Protein AF-A0A3B0T276-F1 (afdb_monomer_lite)

Structure (mmCIF, N/CA/C/O backbone):
data_AF-A0A3B0T276-F1
#
_entry.id   AF-A0A3B0T276-F1
#
loop_
_atom_site.group_PDB
_atom_site.id
_atom_site.type_symbol
_atom_site.label_atom_id
_atom_site.label_alt_id
_atom_site.label_comp_id
_atom_site.label_asym_id
_atom_site.label_entity_id
_atom_site.label_seq_id
_atom_site.pdbx_PDB_ins_code
_atom_site.Cartn_x
_atom_site.Cartn_y
_atom_site.Cartn_z
_atom_site.occupancy
_atom_site.B_iso_or_equiv
_atom_site.auth_seq_id
_atom_site.auth_comp_id
_atom_site.auth_asym_id
_atom_site.auth_atom_id
_atom_site.pdbx_PDB_model_num
ATOM 1 N N . MET A 1 1 ? -9.238 -29.511 77.148 1.00 49.41 1 MET A N 1
ATOM 2 C CA . MET A 1 1 ? -8.360 -28.857 76.143 1.00 49.41 1 MET A CA 1
ATOM 3 C C . MET A 1 1 ? -7.322 -29.900 75.745 1.00 49.41 1 MET A C 1
ATOM 5 O O . MET A 1 1 ? -6.761 -30.444 76.687 1.00 49.41 1 MET A O 1
ATOM 9 N N . PRO A 1 2 ? -7.126 -30.288 74.464 1.00 48.88 2 PRO A N 1
ATOM 10 C CA . PRO A 1 2 ? -6.892 -29.429 73.290 1.00 48.88 2 PRO A CA 1
ATOM 11 C C . PRO A 1 2 ? -7.666 -29.911 72.026 1.00 48.88 2 PRO A C 1
ATOM 13 O O . PRO A 1 2 ? -8.663 -30.601 72.169 1.00 48.88 2 PRO A O 1
ATOM 16 N N . TYR A 1 3 ? -7.199 -29.555 70.820 1.00 41.66 3 TYR A N 1
ATOM 17 C CA . TYR A 1 3 ? -7.720 -29.848 69.463 1.00 41.66 3 TYR A CA 1
ATOM 18 C C . TYR A 1 3 ? -8.627 -28.787 68.830 1.00 41.66 3 TYR A C 1
ATOM 20 O O . TYR A 1 3 ? -9.787 -29.013 68.506 1.00 41.66 3 TYR A O 1
ATOM 28 N N . ARG A 1 4 ? -8.048 -27.611 68.561 1.00 50.03 4 ARG A N 1
ATOM 29 C CA . ARG A 1 4 ? -8.640 -26.623 67.647 1.00 50.03 4 ARG A CA 1
ATOM 30 C C . ARG A 1 4 ? -7.570 -25.938 66.795 1.00 50.03 4 ARG A C 1
ATOM 32 O O . ARG A 1 4 ? -7.401 -24.731 66.879 1.00 50.03 4 ARG A O 1
ATOM 39 N N . ARG A 1 5 ? -6.793 -26.699 66.014 1.00 50.59 5 ARG A N 1
ATOM 40 C CA . ARG A 1 5 ? -5.823 -26.144 65.046 1.00 50.59 5 ARG A CA 1
ATOM 41 C C . ARG A 1 5 ? -5.547 -27.113 63.893 1.00 50.59 5 ARG A C 1
ATOM 43 O O . ARG A 1 5 ? -4.461 -27.664 63.833 1.00 50.59 5 ARG A O 1
ATOM 50 N N . THR A 1 6 ? -6.492 -27.327 62.976 1.00 45.88 6 THR A N 1
ATOM 51 C CA . THR A 1 6 ? -6.159 -28.050 61.722 1.00 45.88 6 THR A CA 1
ATOM 52 C C . THR A 1 6 ? -7.084 -27.796 60.527 1.00 45.88 6 THR A C 1
ATOM 54 O O . THR A 1 6 ? -6.923 -28.450 59.505 1.00 45.88 6 THR A O 1
ATOM 57 N N . LEU A 1 7 ? -8.028 -26.848 60.587 1.00 48.16 7 LEU A N 1
ATOM 58 C CA . LEU A 1 7 ? -9.001 -26.655 59.494 1.00 48.16 7 LEU A CA 1
ATOM 59 C C . LEU A 1 7 ? -8.771 -25.423 58.606 1.00 48.16 7 LEU A C 1
ATOM 61 O O . LEU A 1 7 ? -9.524 -25.219 57.663 1.00 48.16 7 LEU A O 1
ATOM 65 N N . VAL A 1 8 ? -7.736 -24.616 58.852 1.00 48.66 8 VAL A N 1
ATOM 66 C CA . VAL A 1 8 ? -7.549 -23.349 58.111 1.00 48.66 8 VAL A CA 1
ATOM 67 C C . VAL A 1 8 ? -6.653 -23.507 56.871 1.00 48.66 8 VAL A C 1
ATOM 69 O O . VAL A 1 8 ? -6.723 -22.707 55.948 1.00 48.66 8 VAL A O 1
ATOM 72 N N . ALA A 1 9 ? -5.841 -24.564 56.789 1.00 47.00 9 ALA A N 1
ATOM 73 C CA . ALA A 1 9 ? -4.762 -24.629 55.799 1.00 47.00 9 ALA A CA 1
ATOM 74 C C . ALA A 1 9 ? -5.169 -25.120 54.395 1.00 47.00 9 ALA A C 1
ATOM 76 O O . ALA A 1 9 ? -4.406 -24.931 53.456 1.00 47.00 9 ALA A O 1
ATOM 77 N N . LYS A 1 10 ? -6.339 -25.754 54.218 1.00 44.06 10 LYS A N 1
ATOM 78 C CA . LYS A 1 10 ? -6.682 -26.412 52.937 1.00 44.06 10 LYS A CA 1
ATOM 79 C C . LYS A 1 10 ? -7.491 -25.562 51.953 1.00 44.06 10 LYS A C 1
ATOM 81 O O . LYS A 1 10 ? -7.521 -25.900 50.777 1.00 44.06 10 LYS A O 1
ATOM 86 N N . TYR A 1 11 ? -8.105 -24.464 52.394 1.00 45.28 11 TYR A N 1
ATOM 87 C CA . TYR A 1 11 ? -8.983 -23.654 51.533 1.00 45.28 11 TYR A CA 1
ATOM 88 C C . TYR A 1 11 ? -8.342 -22.355 51.023 1.00 45.28 11 TYR A C 1
ATOM 90 O O . TYR A 1 11 ? -8.855 -21.756 50.082 1.00 45.28 11 TYR A O 1
ATOM 98 N N . ALA A 1 12 ? -7.198 -21.944 51.579 1.00 45.91 12 ALA A N 1
ATOM 99 C CA . ALA A 1 12 ? -6.487 -20.745 51.127 1.00 45.91 12 ALA A CA 1
ATOM 100 C C . ALA A 1 12 ? -5.813 -20.928 49.752 1.00 45.91 12 ALA A C 1
ATOM 102 O O . ALA A 1 12 ? -5.671 -19.964 49.006 1.00 45.91 12 ALA A O 1
ATOM 103 N N . SER A 1 13 ? -5.439 -22.159 49.383 1.00 46.88 13 SER A N 1
ATOM 104 C CA . SER A 1 13 ? -4.740 -22.431 48.117 1.00 46.88 13 SER A CA 1
ATOM 105 C C . SER A 1 13 ? -5.648 -22.505 46.887 1.00 46.88 13 SER A C 1
ATOM 107 O O . SER A 1 13 ? -5.160 -22.328 45.779 1.00 46.88 13 SER A O 1
ATOM 109 N N . VAL A 1 14 ? -6.953 -22.752 47.048 1.00 46.59 14 VAL A N 1
ATOM 110 C CA . VAL A 1 14 ? -7.866 -22.933 45.900 1.00 46.59 14 VAL A CA 1
ATOM 111 C C . VAL A 1 14 ? -8.449 -21.597 45.425 1.00 46.59 14 VAL A C 1
ATOM 113 O O . VAL A 1 14 ? -8.622 -21.387 44.229 1.00 46.59 14 VAL A O 1
ATOM 116 N N . LEU A 1 15 ? -8.678 -20.652 46.341 1.00 44.84 15 LEU A N 1
ATOM 117 C CA . LEU A 1 15 ? -9.222 -19.327 46.014 1.00 44.84 15 LEU A CA 1
ATOM 118 C C . LEU A 1 15 ? -8.200 -18.380 45.367 1.00 44.84 15 LEU A C 1
ATOM 120 O O . LEU A 1 15 ? -8.590 -17.512 44.593 1.00 44.84 15 LEU A O 1
ATOM 124 N N . GLY A 1 16 ? -6.901 -18.563 45.624 1.00 40.62 16 GLY A N 1
ATOM 125 C CA . GLY A 1 16 ? -5.848 -17.757 44.992 1.00 40.62 16 GLY A CA 1
ATOM 126 C C . GLY A 1 16 ? -5.602 -18.090 43.516 1.00 40.62 16 GLY A C 1
ATOM 127 O O . GLY A 1 16 ? -5.133 -17.233 42.776 1.00 40.62 16 GLY A O 1
ATOM 128 N N . LEU A 1 17 ? -5.939 -19.309 43.076 1.00 45.75 17 LEU A N 1
ATOM 129 C CA . LEU A 1 17 ? -5.677 -19.773 41.708 1.00 45.75 17 LEU A CA 1
ATOM 130 C C . LEU A 1 17 ? -6.744 -19.304 40.700 1.00 45.75 17 LEU A C 1
ATOM 132 O O . LEU A 1 17 ? -6.455 -19.160 39.518 1.00 45.75 17 LEU A O 1
ATOM 136 N N . LEU A 1 1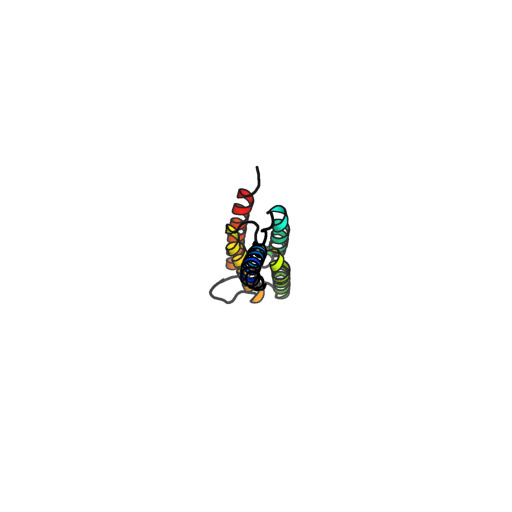8 ? -7.976 -19.048 41.151 1.00 46.56 18 LEU A N 1
ATOM 137 C CA . LEU A 1 18 ? -9.072 -18.625 40.267 1.00 46.56 18 LEU A CA 1
ATOM 138 C C . LEU A 1 18 ? -9.054 -17.118 39.959 1.00 46.56 18 LEU A C 1
ATOM 140 O O . LEU A 1 18 ? -9.500 -16.713 38.889 1.00 46.56 18 LEU A O 1
ATOM 144 N N . VAL A 1 19 ? -8.504 -16.286 40.851 1.00 48.28 19 VAL A N 1
ATOM 145 C CA . VAL A 1 19 ? -8.451 -14.824 40.649 1.00 48.28 19 VAL A CA 1
ATOM 146 C C . VAL A 1 19 ? -7.353 -14.424 39.656 1.00 48.28 19 VAL A C 1
ATOM 148 O O . VAL A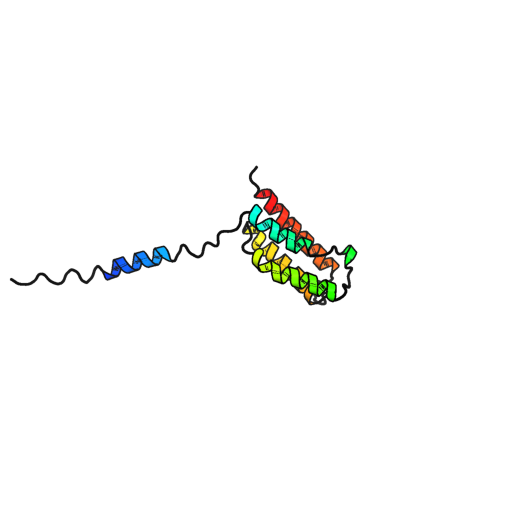 1 19 ? -7.526 -13.472 38.901 1.00 48.28 19 VAL A O 1
ATOM 151 N N . THR A 1 20 ? -6.251 -15.171 39.582 1.00 48.19 20 THR A N 1
ATOM 152 C CA . THR A 1 20 ? -5.168 -14.903 38.622 1.00 48.19 20 THR A CA 1
ATOM 153 C C . THR A 1 20 ? -5.517 -15.305 37.192 1.00 48.19 20 THR A C 1
ATOM 155 O O . THR A 1 20 ? -5.07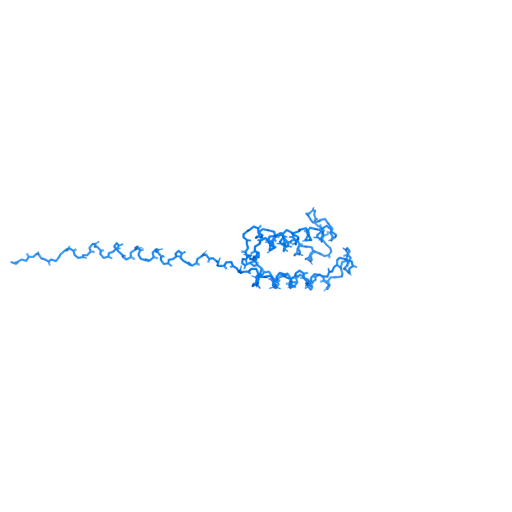4 -14.636 36.267 1.00 48.19 20 THR A O 1
ATOM 158 N N . ILE A 1 21 ? -6.350 -16.327 36.977 1.00 50.59 21 ILE A N 1
ATOM 159 C CA . ILE A 1 21 ? -6.729 -16.757 35.618 1.00 50.59 21 ILE A CA 1
ATOM 160 C C . ILE A 1 21 ? -7.701 -15.761 34.960 1.00 50.59 21 ILE A C 1
ATOM 162 O O . ILE A 1 21 ? -7.628 -15.547 33.754 1.00 50.59 21 ILE A O 1
ATOM 166 N N . ALA A 1 22 ? -8.555 -15.080 35.732 1.00 49.12 22 ALA A N 1
ATOM 167 C CA . ALA A 1 22 ? -9.502 -14.104 35.184 1.00 49.12 22 ALA A CA 1
ATOM 168 C C . ALA A 1 22 ? -8.845 -12.784 34.722 1.00 49.12 22 ALA A C 1
ATOM 170 O O . ALA A 1 22 ? -9.372 -12.119 33.835 1.00 49.12 22 ALA A O 1
ATOM 171 N N . LEU A 1 23 ? -7.686 -12.409 35.277 1.00 49.88 23 LEU A N 1
ATOM 172 C CA . LEU A 1 23 ? -6.985 -11.160 34.934 1.00 49.88 23 LEU A CA 1
ATOM 173 C C . LEU A 1 23 ? -6.063 -11.272 33.708 1.00 49.88 23 LEU A C 1
ATOM 175 O O . LEU A 1 23 ? -5.708 -10.250 33.129 1.00 49.88 23 LEU A O 1
ATOM 179 N N . VAL A 1 24 ? -5.703 -12.484 33.275 1.00 51.81 24 VAL A N 1
ATOM 180 C CA . VAL A 1 24 ? -4.779 -12.689 32.139 1.00 51.81 24 VAL A CA 1
ATOM 181 C C . VAL A 1 24 ? -5.508 -12.721 30.785 1.00 51.81 24 VAL A C 1
ATOM 183 O O . VAL A 1 24 ? -4.885 -12.520 29.749 1.00 51.81 24 VAL A O 1
ATOM 186 N N . ILE A 1 25 ? -6.835 -12.890 30.760 1.00 50.75 25 ILE A N 1
ATOM 187 C CA . ILE A 1 25 ? -7.602 -12.998 29.500 1.00 50.75 25 ILE A CA 1
ATOM 188 C C . ILE A 1 25 ? -7.947 -11.613 28.906 1.00 50.75 25 ILE A C 1
ATOM 190 O O . ILE A 1 25 ? -8.298 -11.506 27.737 1.00 50.75 25 ILE A O 1
ATOM 194 N N . SER A 1 26 ? -7.786 -10.521 29.662 1.00 49.25 26 SER A N 1
ATOM 195 C CA . SER A 1 26 ? -8.157 -9.169 29.205 1.00 49.25 26 SER A CA 1
ATOM 196 C C . SER A 1 26 ? -7.092 -8.454 28.353 1.00 49.25 26 SER A C 1
ATOM 198 O O . SER A 1 26 ? -7.333 -7.327 27.929 1.00 49.25 26 SER A O 1
ATOM 200 N N . ALA A 1 27 ? -5.920 -9.054 28.114 1.00 50.72 27 ALA A N 1
ATOM 201 C CA . ALA A 1 27 ? -4.768 -8.357 27.522 1.00 50.72 27 ALA A CA 1
ATOM 202 C C . ALA A 1 27 ? -4.445 -8.728 26.056 1.00 50.72 27 ALA A C 1
ATOM 204 O O . ALA A 1 27 ? -3.391 -8.348 25.558 1.00 50.72 27 ALA A O 1
ATOM 205 N N . CYS A 1 28 ? -5.315 -9.462 25.353 1.00 59.53 28 CYS A N 1
ATOM 206 C CA . CYS A 1 28 ?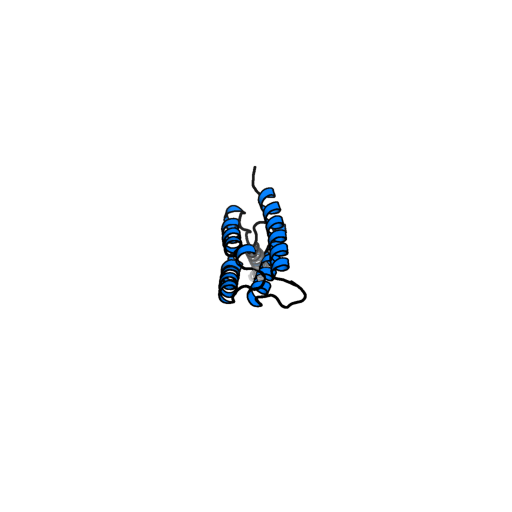 -5.085 -9.840 23.945 1.00 59.53 28 CYS A CA 1
ATOM 207 C C . CYS A 1 28 ? -6.310 -9.680 23.034 1.00 59.53 28 CYS A C 1
ATOM 209 O O . CYS A 1 28 ? -6.374 -10.286 21.970 1.00 59.53 28 CYS A O 1
ATOM 211 N N . ALA A 1 29 ? -7.280 -8.848 23.414 1.00 53.56 29 ALA A N 1
ATOM 212 C CA . ALA A 1 29 ? -8.142 -8.235 22.413 1.00 53.56 29 ALA A CA 1
ATOM 213 C C . ALA A 1 29 ? -7.413 -6.973 21.943 1.00 53.56 29 ALA A C 1
ATOM 215 O O . ALA A 1 29 ? -7.548 -5.923 22.569 1.00 53.56 29 ALA A O 1
ATOM 216 N N . THR A 1 30 ? -6.563 -7.087 20.918 1.00 66.19 30 THR A N 1
ATOM 217 C CA . THR A 1 30 ? -6.018 -5.899 20.252 1.00 66.19 30 THR A CA 1
ATOM 218 C C . THR A 1 30 ? -7.218 -5.091 19.774 1.00 66.19 30 THR A C 1
ATOM 220 O O . THR A 1 30 ? -7.974 -5.554 18.921 1.00 66.19 30 THR A O 1
ATOM 223 N N . VAL A 1 31 ? -7.462 -3.942 20.403 1.00 84.56 31 VAL A N 1
ATOM 224 C CA . VAL A 1 31 ? -8.555 -3.054 20.009 1.00 84.56 31 VAL A CA 1
ATOM 225 C C . VAL A 1 31 ? -8.244 -2.602 18.587 1.00 84.56 31 VAL A C 1
ATOM 227 O O . VAL A 1 31 ? -7.199 -1.995 18.358 1.00 84.56 31 VAL A O 1
ATOM 230 N N . ARG A 1 32 ? -9.106 -2.969 17.633 1.00 91.06 32 ARG A N 1
ATOM 231 C CA . ARG A 1 32 ? -8.983 -2.511 16.248 1.00 91.06 32 ARG A CA 1
ATOM 232 C C . ARG A 1 32 ? -9.215 -0.999 16.205 1.00 91.06 32 ARG A C 1
ATOM 234 O O . ARG A 1 32 ? -10.099 -0.524 16.927 1.00 91.06 32 ARG A O 1
ATOM 241 N N . PRO A 1 33 ? -8.431 -0.248 15.417 1.00 94.00 33 PRO A N 1
ATOM 242 C CA . PRO A 1 33 ? -8.648 1.182 15.263 1.00 94.00 33 PRO A CA 1
ATOM 243 C C . PRO A 1 33 ? -10.000 1.441 14.600 1.00 94.00 33 PRO A C 1
ATOM 245 O O . PRO A 1 33 ? -10.538 0.600 13.884 1.00 94.00 33 PRO A O 1
ATOM 248 N N . THR A 1 34 ? -10.552 2.628 14.804 1.00 93.56 34 THR A N 1
ATOM 249 C CA . THR A 1 34 ? -11.650 3.104 13.959 1.00 93.56 34 THR A CA 1
ATOM 250 C C . THR A 1 34 ? -11.140 3.410 12.548 1.00 93.56 34 THR A C 1
ATOM 252 O O . THR A 1 34 ? -9.958 3.698 12.352 1.00 93.56 34 THR A O 1
ATOM 255 N N . VAL A 1 35 ? -12.038 3.428 11.555 1.00 94.38 35 VAL A N 1
ATOM 256 C CA . VAL A 1 35 ? -11.694 3.845 10.180 1.00 94.38 35 VAL A CA 1
ATOM 257 C C . VAL A 1 35 ? -11.009 5.216 10.172 1.00 94.38 35 VAL A C 1
ATOM 259 O O . VAL A 1 35 ? -9.993 5.385 9.513 1.00 94.38 35 VAL A O 1
ATOM 262 N N . ALA A 1 36 ? -11.498 6.171 10.970 1.00 94.06 36 ALA A N 1
ATOM 263 C CA . ALA A 1 36 ? -10.932 7.518 11.046 1.00 94.06 36 ALA A CA 1
ATOM 264 C C . ALA A 1 36 ? -9.499 7.564 11.614 1.00 94.06 36 ALA A C 1
ATOM 266 O O . ALA A 1 36 ? -8.737 8.462 11.264 1.00 94.06 36 ALA A O 1
ATOM 267 N N . GLU A 1 37 ? -9.131 6.623 12.487 1.00 94.75 37 GLU A N 1
ATOM 268 C CA . GLU A 1 37 ? -7.775 6.520 13.045 1.00 94.75 37 GLU A CA 1
ATOM 269 C C . GLU A 1 37 ? -6.811 5.815 12.082 1.00 94.75 37 GLU A C 1
ATOM 271 O O . GLU A 1 37 ? -5.639 6.177 12.020 1.00 94.75 37 GLU A O 1
ATOM 276 N N . TRP A 1 38 ? -7.301 4.831 11.325 1.00 96.06 38 TRP A N 1
ATOM 277 C CA . TRP A 1 38 ? -6.483 3.981 10.456 1.00 96.06 38 TRP A CA 1
ATOM 278 C C . TRP A 1 38 ? -6.305 4.530 9.034 1.00 96.06 38 TRP A C 1
ATOM 280 O O . TRP A 1 38 ? -5.207 4.490 8.478 1.00 96.06 38 TRP A O 1
ATOM 290 N N . GLN A 1 39 ? -7.371 5.077 8.446 1.00 96.25 39 GLN A N 1
ATOM 291 C CA . GLN A 1 39 ? -7.409 5.519 7.050 1.00 96.25 39 GLN A CA 1
ATOM 292 C C . GLN A 1 39 ? -6.288 6.508 6.671 1.00 96.25 39 GLN A C 1
ATOM 294 O O . GLN A 1 39 ? -5.725 6.347 5.590 1.00 96.25 39 GLN A O 1
ATOM 299 N N . PRO A 1 40 ? -5.871 7.467 7.524 1.00 97.12 40 PRO A N 1
ATOM 300 C CA . PRO A 1 40 ? -4.754 8.350 7.190 1.00 97.12 40 PRO A CA 1
ATOM 301 C C . PRO A 1 40 ? -3.424 7.619 6.953 1.00 97.12 40 PRO A C 1
ATOM 303 O O . PRO A 1 40 ? -2.642 8.045 6.106 1.00 97.12 40 PRO A O 1
ATOM 306 N N . ALA A 1 41 ? -3.151 6.526 7.678 1.00 97.00 41 ALA A N 1
ATOM 307 C CA . ALA A 1 41 ? -1.939 5.728 7.476 1.00 97.00 41 ALA A CA 1
ATOM 308 C C . ALA A 1 41 ? -2.002 4.961 6.146 1.00 97.00 41 ALA A C 1
ATOM 310 O O . ALA A 1 41 ? -1.038 4.959 5.378 1.00 97.00 41 ALA A O 1
ATOM 311 N N . TRP A 1 42 ? -3.166 4.385 5.839 1.00 97.38 42 TRP A N 1
ATOM 312 C CA . TRP A 1 42 ? -3.439 3.735 4.557 1.00 97.38 42 TRP A CA 1
ATOM 313 C C . TRP A 1 42 ? -3.265 4.682 3.365 1.00 97.38 42 TRP A C 1
ATOM 315 O O . TRP A 1 42 ? -2.534 4.374 2.421 1.00 97.38 42 TRP A O 1
ATOM 325 N N . GLU A 1 43 ? -3.869 5.869 3.430 1.00 97.19 43 GLU A N 1
ATOM 326 C CA . GLU A 1 43 ? -3.758 6.907 2.399 1.00 97.19 43 GLU A CA 1
ATOM 327 C C . GLU A 1 43 ? -2.324 7.434 2.255 1.00 97.19 43 GLU A C 1
ATOM 329 O O . GLU A 1 43 ? -1.874 7.721 1.145 1.00 97.19 43 GLU A O 1
ATOM 334 N N . ALA A 1 44 ? -1.575 7.539 3.357 1.00 96.56 44 ALA A N 1
ATOM 335 C CA . ALA A 1 44 ? -0.182 7.971 3.314 1.00 96.56 44 ALA A CA 1
ATOM 336 C C . ALA A 1 44 ? 0.718 6.966 2.578 1.00 96.56 44 ALA A C 1
ATOM 338 O O . ALA A 1 44 ? 1.603 7.377 1.826 1.00 96.56 44 ALA A O 1
ATOM 339 N N . ILE A 1 45 ? 0.504 5.663 2.782 1.00 96.19 45 ILE A N 1
ATOM 340 C CA . ILE A 1 45 ? 1.321 4.607 2.167 1.00 96.19 45 ILE A CA 1
ATOM 341 C C . ILE A 1 45 ? 0.938 4.407 0.700 1.00 96.19 45 ILE A C 1
ATOM 343 O O . ILE A 1 45 ? 1.818 4.437 -0.159 1.00 96.19 45 ILE A O 1
ATOM 347 N N . THR A 1 46 ? -0.356 4.278 0.394 1.00 96.81 46 THR A N 1
ATOM 348 C CA . THR A 1 46 ? -0.847 4.173 -0.995 1.00 96.81 46 THR A CA 1
ATOM 349 C C . THR A 1 46 ? -0.475 5.421 -1.804 1.00 96.81 46 THR A C 1
ATOM 351 O O . THR A 1 46 ? 0.058 5.319 -2.907 1.00 96.81 46 THR A O 1
ATOM 354 N N . GLY A 1 47 ? -0.621 6.613 -1.217 1.00 96.12 47 GLY A N 1
ATOM 355 C CA . GLY A 1 47 ? -0.238 7.884 -1.835 1.00 96.12 47 GLY A CA 1
ATOM 356 C C . GLY A 1 47 ? 1.272 8.091 -2.015 1.00 96.12 47 GLY A C 1
ATOM 357 O O . GLY A 1 47 ? 1.678 8.961 -2.790 1.00 96.12 47 GLY A O 1
ATOM 358 N N . ALA A 1 48 ? 2.122 7.309 -1.339 1.00 94.56 48 ALA A N 1
ATOM 359 C CA . ALA A 1 48 ? 3.571 7.341 -1.542 1.00 94.56 48 ALA A CA 1
ATOM 360 C C . ALA A 1 48 ? 4.011 6.598 -2.815 1.00 94.56 48 ALA A C 1
ATOM 362 O O . ALA A 1 48 ? 5.134 6.818 -3.286 1.00 94.56 48 ALA A O 1
ATOM 363 N N . ILE A 1 49 ? 3.149 5.747 -3.382 1.00 94.88 49 ILE A N 1
ATOM 364 C CA . ILE A 1 49 ? 3.410 5.010 -4.618 1.00 94.88 49 ILE A CA 1
ATOM 365 C C . ILE A 1 49 ? 3.080 5.911 -5.819 1.00 94.88 49 ILE A C 1
ATOM 367 O O . ILE A 1 49 ? 1.922 6.274 -6.027 1.00 94.88 49 ILE A O 1
ATOM 371 N N . PRO A 1 50 ? 4.064 6.295 -6.657 1.00 93.94 50 PRO A N 1
ATOM 372 C CA . PRO A 1 50 ? 3.779 7.088 -7.844 1.00 93.94 50 PRO A CA 1
ATOM 373 C C . PRO A 1 50 ? 2.967 6.264 -8.856 1.00 93.94 50 PRO A C 1
ATOM 375 O O . PRO A 1 50 ? 3.166 5.052 -8.958 1.00 93.94 50 PRO A O 1
ATOM 378 N N . PRO A 1 51 ? 2.103 6.895 -9.668 1.00 93.69 51 PRO A N 1
ATOM 379 C CA . PRO A 1 51 ? 1.281 6.171 -10.632 1.00 93.69 51 PRO A CA 1
ATOM 380 C C . PRO A 1 51 ? 2.145 5.494 -11.703 1.00 93.69 51 PRO A C 1
ATOM 382 O O . PRO A 1 51 ? 3.167 6.045 -12.124 1.00 93.69 51 PRO A O 1
ATOM 385 N N . LEU A 1 52 ? 1.695 4.339 -12.207 1.00 92.75 52 LEU A N 1
ATOM 386 C CA . LEU A 1 52 ? 2.411 3.556 -13.223 1.00 92.75 52 LEU A CA 1
ATOM 387 C C . LEU A 1 52 ? 2.775 4.387 -14.461 1.00 92.75 52 LEU A C 1
ATOM 389 O O . LEU A 1 52 ? 3.868 4.253 -14.997 1.00 92.75 52 LEU A O 1
ATOM 393 N N . SER A 1 53 ? 1.908 5.316 -14.875 1.00 92.69 53 SER A N 1
ATOM 394 C CA . SER A 1 53 ? 2.167 6.226 -16.000 1.00 92.69 53 SER A CA 1
ATOM 395 C C . SER A 1 53 ? 3.405 7.113 -15.814 1.00 92.69 53 SER A C 1
ATOM 397 O O . SER A 1 53 ? 3.950 7.613 -16.794 1.00 92.69 53 SER A O 1
ATOM 399 N N . THR A 1 54 ? 3.825 7.343 -14.569 1.00 92.06 54 THR A N 1
ATOM 400 C CA . THR A 1 54 ? 5.010 8.133 -14.215 1.00 92.06 54 THR A CA 1
ATOM 401 C C . THR A 1 54 ? 6.254 7.258 -14.080 1.00 92.06 54 THR A C 1
ATOM 403 O O . THR A 1 54 ? 7.350 7.705 -14.411 1.00 92.06 54 THR A O 1
ATOM 406 N N . VAL A 1 55 ? 6.098 6.032 -13.578 1.00 89.06 55 VAL A N 1
ATOM 407 C CA . VAL A 1 55 ? 7.215 5.125 -13.274 1.00 89.06 55 VAL A CA 1
ATOM 408 C C . VAL A 1 55 ? 7.610 4.268 -14.485 1.00 89.06 55 VAL A C 1
ATOM 410 O O . VAL A 1 55 ? 8.798 4.085 -14.747 1.00 89.06 55 VAL A O 1
ATOM 413 N N . GLY A 1 56 ? 6.619 3.797 -15.246 1.00 90.94 56 GLY A N 1
ATOM 414 C CA . GLY A 1 56 ? 6.772 2.831 -16.333 1.00 90.94 56 GLY A CA 1
ATOM 415 C C . GLY A 1 56 ? 7.082 1.407 -15.851 1.00 90.94 56 GLY A C 1
ATOM 416 O O . GLY A 1 56 ? 7.225 1.158 -14.660 1.00 90.94 56 GLY A O 1
ATOM 417 N N . GLU A 1 57 ? 7.233 0.480 -16.804 1.00 91.12 57 GLU A N 1
ATOM 418 C CA . GLU A 1 57 ? 7.554 -0.938 -16.533 1.00 91.12 57 GLU A CA 1
ATOM 419 C C . GLU A 1 57 ? 8.963 -1.169 -15.980 1.00 91.12 57 GLU A C 1
ATOM 421 O O . GLU A 1 57 ? 9.254 -2.219 -15.422 1.00 91.12 57 GLU A O 1
ATOM 426 N N . ASN A 1 58 ? 9.865 -0.207 -16.176 1.00 90.12 58 ASN A N 1
ATOM 427 C CA . ASN A 1 58 ? 11.264 -0.315 -15.773 1.00 90.12 58 ASN A CA 1
ATOM 428 C C . ASN A 1 58 ? 11.648 0.915 -14.941 1.00 90.12 58 ASN A C 1
ATOM 430 O O . ASN A 1 58 ? 12.317 1.821 -15.457 1.00 90.12 58 ASN A O 1
ATOM 434 N N . PRO A 1 59 ? 11.199 0.984 -13.675 1.00 90.56 59 PRO A N 1
ATOM 435 C CA . PRO A 1 59 ? 11.544 2.084 -12.794 1.00 90.56 59 PRO A CA 1
ATOM 436 C C . PRO A 1 59 ? 13.063 2.207 -12.629 1.00 90.56 59 PRO A C 1
ATOM 438 O O . PRO A 1 59 ? 13.761 1.198 -12.508 1.00 90.56 59 PRO A O 1
ATOM 441 N N . PRO A 1 60 ? 13.611 3.424 -12.498 1.00 91.38 60 PRO A N 1
ATOM 442 C CA . PRO A 1 60 ? 14.975 3.570 -12.017 1.00 91.38 60 PRO A CA 1
ATOM 443 C C . PRO A 1 60 ? 15.053 3.133 -10.544 1.00 91.38 60 PRO A C 1
ATOM 445 O O . PRO A 1 60 ? 14.201 3.504 -9.734 1.00 91.38 60 PRO A O 1
ATOM 448 N N . ARG A 1 61 ? 16.121 2.419 -10.166 1.00 93.94 61 ARG A N 1
ATOM 449 C CA . ARG A 1 61 ? 16.304 1.867 -8.808 1.00 93.94 61 ARG A CA 1
ATOM 450 C C . ARG A 1 61 ? 16.029 2.857 -7.655 1.00 93.94 61 ARG A C 1
ATOM 452 O O . ARG A 1 61 ? 15.319 2.482 -6.726 1.00 93.94 61 ARG A O 1
ATOM 459 N N . PRO A 1 62 ? 16.456 4.138 -7.715 1.00 95.69 62 PRO A N 1
ATOM 460 C CA . PRO A 1 62 ? 16.157 5.111 -6.656 1.00 95.69 62 PRO A CA 1
ATOM 461 C C . PRO A 1 62 ? 14.670 5.473 -6.491 1.00 95.69 62 PRO A C 1
ATOM 463 O O . PRO A 1 62 ? 14.295 6.107 -5.503 1.00 95.69 62 PRO A O 1
ATOM 466 N N . VAL A 1 63 ? 13.813 5.174 -7.471 1.00 93.81 63 VAL A N 1
ATOM 467 C CA . VAL A 1 63 ? 12.354 5.285 -7.310 1.00 93.81 63 VAL A CA 1
ATOM 468 C C . VAL A 1 63 ? 11.852 4.107 -6.485 1.00 93.81 63 VAL A C 1
ATOM 470 O O . VAL A 1 63 ? 11.173 4.334 -5.489 1.00 93.81 63 VAL A O 1
ATOM 473 N N . CYS A 1 64 ? 12.271 2.890 -6.826 1.00 95.44 64 CYS A N 1
ATOM 474 C CA . CYS A 1 64 ? 11.897 1.684 -6.094 1.00 95.44 64 CYS A CA 1
ATOM 475 C C . CYS A 1 64 ? 12.348 1.696 -4.637 1.00 95.44 64 CYS A C 1
ATOM 477 O O . CYS A 1 64 ? 11.529 1.481 -3.751 1.00 95.44 64 CYS A O 1
ATOM 479 N N . ASP A 1 65 ? 13.607 2.048 -4.366 1.00 96.94 65 ASP A N 1
ATOM 480 C CA . ASP A 1 65 ? 14.127 2.069 -2.994 1.00 96.94 65 ASP A CA 1
ATOM 481 C C . ASP A 1 65 ? 13.357 3.063 -2.101 1.00 96.94 65 ASP A C 1
ATOM 483 O O . ASP A 1 65 ? 13.160 2.822 -0.912 1.00 96.94 65 ASP A O 1
ATOM 487 N N . ARG A 1 66 ? 12.881 4.175 -2.678 1.00 96.12 66 ARG A N 1
ATOM 488 C CA . ARG A 1 66 ? 12.069 5.175 -1.969 1.00 96.12 66 ARG A CA 1
ATOM 489 C C . ARG A 1 66 ? 10.683 4.642 -1.630 1.00 96.12 66 ARG A C 1
ATOM 491 O O . ARG A 1 66 ? 10.228 4.842 -0.508 1.00 96.12 66 ARG A O 1
ATOM 498 N N . VAL A 1 67 ? 10.022 3.999 -2.592 1.00 95.81 67 VAL A N 1
ATOM 499 C CA . VAL A 1 67 ? 8.691 3.418 -2.381 1.00 95.81 67 VAL A CA 1
ATOM 500 C C . VAL A 1 67 ? 8.773 2.278 -1.372 1.00 95.81 67 VAL A C 1
ATOM 502 O O . VAL A 1 67 ? 8.040 2.280 -0.389 1.00 95.81 67 VAL A O 1
ATOM 505 N N . LEU A 1 68 ? 9.741 1.377 -1.538 1.00 96.31 68 LEU A N 1
ATOM 506 C CA . LEU A 1 68 ? 9.983 0.276 -0.613 1.00 96.31 68 LEU A CA 1
ATOM 507 C C . LEU A 1 68 ? 10.251 0.770 0.815 1.00 96.31 68 LEU A C 1
ATOM 509 O O . LEU A 1 68 ? 9.736 0.204 1.776 1.00 96.31 68 LEU A O 1
ATOM 513 N N . ALA A 1 69 ? 11.031 1.845 0.972 1.00 96.88 69 ALA A N 1
ATOM 514 C CA . ALA A 1 69 ? 11.259 2.456 2.278 1.00 96.88 69 ALA A CA 1
ATOM 515 C C . ALA A 1 69 ? 9.966 3.018 2.892 1.00 96.88 69 ALA A C 1
ATOM 517 O O . ALA A 1 69 ? 9.759 2.862 4.096 1.00 96.88 69 ALA A O 1
ATOM 518 N N . ALA A 1 70 ? 9.097 3.646 2.092 1.00 96.12 70 ALA A N 1
ATOM 519 C CA . ALA A 1 70 ? 7.808 4.155 2.559 1.00 96.12 70 ALA A CA 1
ATOM 520 C C . ALA A 1 70 ? 6.887 3.015 3.024 1.00 96.12 70 ALA A C 1
ATOM 522 O O . ALA A 1 70 ? 6.386 3.070 4.147 1.00 96.12 70 ALA A O 1
ATOM 523 N N . VAL A 1 71 ? 6.752 1.954 2.219 1.00 96.19 71 VAL A N 1
ATOM 524 C CA . VAL A 1 71 ? 5.945 0.765 2.550 1.00 96.19 71 VAL A CA 1
ATOM 525 C C . VAL A 1 71 ? 6.441 0.115 3.844 1.00 96.19 71 VAL A C 1
ATOM 527 O O . VAL A 1 71 ? 5.669 -0.038 4.787 1.00 96.19 71 VAL A O 1
ATOM 530 N N . ARG A 1 72 ? 7.745 -0.166 3.956 1.00 96.56 72 ARG A N 1
ATOM 531 C CA . ARG A 1 72 ? 8.338 -0.798 5.152 1.00 96.56 72 ARG A CA 1
ATOM 532 C C . ARG A 1 72 ? 8.236 0.037 6.418 1.00 96.56 72 ARG A C 1
ATOM 534 O O . ARG A 1 72 ? 8.133 -0.512 7.510 1.00 96.56 72 ARG A O 1
ATOM 541 N N . THR A 1 73 ? 8.308 1.359 6.285 1.00 95.69 73 THR A N 1
ATOM 542 C CA . THR A 1 73 ? 8.198 2.262 7.437 1.00 95.69 73 THR A CA 1
ATOM 543 C C . THR A 1 73 ? 6.755 2.350 7.920 1.00 95.69 73 THR A C 1
ATOM 545 O O . THR A 1 73 ? 6.529 2.367 9.125 1.00 95.69 73 THR A O 1
ATOM 548 N N . GLY A 1 74 ? 5.790 2.387 6.998 1.00 93.06 74 GLY A N 1
ATOM 549 C CA . GLY A 1 74 ? 4.377 2.557 7.328 1.00 93.06 74 GLY A CA 1
ATOM 550 C C . GLY A 1 74 ? 3.622 1.262 7.643 1.00 93.06 74 GLY A C 1
ATOM 551 O O . GLY A 1 74 ? 2.582 1.316 8.287 1.00 93.06 74 GLY A O 1
ATOM 552 N N . GLN A 1 75 ? 4.128 0.092 7.239 1.00 93.81 75 GLN A N 1
ATOM 553 C CA . GLN A 1 75 ? 3.429 -1.192 7.400 1.00 93.81 75 GLN A CA 1
ATOM 554 C C . GLN A 1 75 ? 2.975 -1.466 8.842 1.00 93.81 75 GLN A C 1
ATOM 556 O O . GLN A 1 75 ? 1.904 -2.033 9.049 1.00 93.81 75 GLN A O 1
ATOM 561 N N . ALA A 1 76 ? 3.768 -1.072 9.842 1.00 92.31 76 ALA A N 1
ATOM 5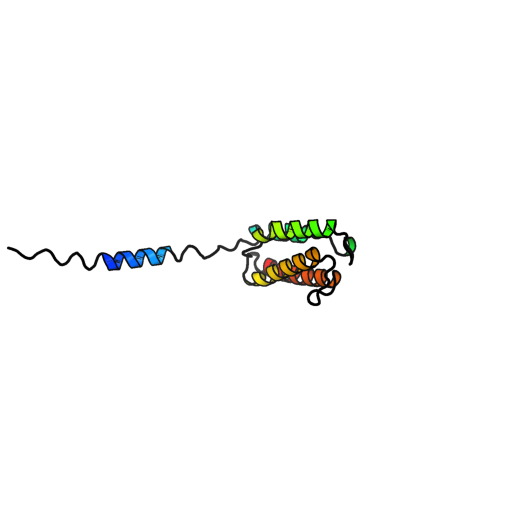62 C CA . ALA A 1 76 ? 3.426 -1.290 11.248 1.00 92.31 76 ALA A CA 1
ATOM 563 C C . ALA A 1 76 ? 2.149 -0.545 11.677 1.00 92.31 76 ALA A C 1
ATOM 565 O O . ALA A 1 76 ? 1.435 -1.034 12.548 1.00 92.31 76 ALA A O 1
ATOM 566 N N . ASP A 1 77 ? 1.842 0.586 11.040 1.00 94.50 77 ASP A N 1
ATOM 567 C CA . ASP A 1 77 ? 0.658 1.398 11.331 1.00 94.50 77 ASP A CA 1
ATOM 568 C C . ASP A 1 77 ? -0.604 0.867 10.625 1.00 94.50 77 ASP A C 1
ATOM 570 O O . ASP A 1 77 ? -1.714 1.309 10.919 1.00 94.50 77 ASP A O 1
ATOM 574 N N . LEU A 1 78 ? -0.457 -0.105 9.714 1.00 96.00 78 LEU A N 1
ATOM 575 C CA . LEU A 1 78 ? -1.577 -0.724 9.003 1.00 96.00 78 LEU A CA 1
ATOM 576 C C . LEU A 1 78 ? -2.242 -1.864 9.777 1.00 96.00 78 LEU A C 1
ATOM 578 O O . LEU A 1 78 ? -3.337 -2.282 9.396 1.00 96.00 78 LEU A O 1
ATOM 582 N N . PHE A 1 79 ? -1.620 -2.368 10.848 1.00 95.00 79 PHE A N 1
ATOM 583 C CA . PHE A 1 79 ? -2.127 -3.529 11.577 1.00 95.00 79 PHE A CA 1
ATOM 584 C C . PHE A 1 79 ? -2.288 -3.264 13.085 1.00 95.00 79 PHE A C 1
ATOM 586 O O . PHE A 1 79 ? -1.360 -2.779 13.731 1.00 95.00 79 PHE A O 1
ATOM 593 N N . PRO A 1 80 ? -3.426 -3.662 13.690 1.00 94.50 80 PRO A N 1
ATOM 594 C CA . PRO A 1 80 ? -4.569 -4.318 13.049 1.00 94.50 80 PRO A CA 1
ATOM 595 C C . PRO A 1 80 ? -5.384 -3.348 12.176 1.00 94.50 80 PRO A C 1
ATOM 597 O O . PRO A 1 80 ? -5.423 -2.150 12.446 1.00 94.50 80 PRO A O 1
ATOM 600 N N . THR A 1 81 ? -6.067 -3.877 11.160 1.00 96.00 81 THR A N 1
ATOM 601 C CA . THR A 1 81 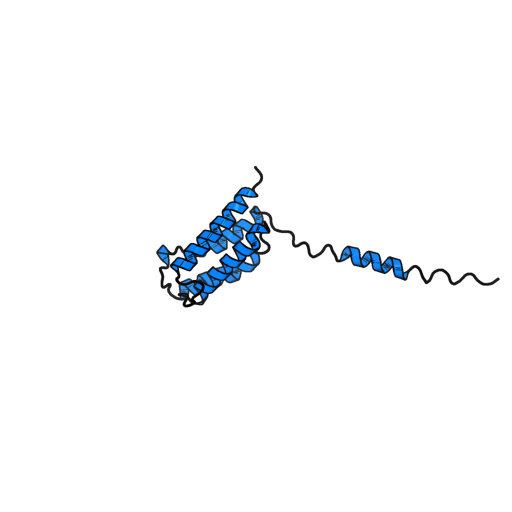? -7.009 -3.091 10.348 1.00 96.00 81 THR A CA 1
ATOM 602 C C . THR A 1 81 ? -8.309 -2.818 11.130 1.00 96.00 81 THR A C 1
ATOM 604 O O . THR A 1 81 ? -8.591 -3.525 12.113 1.00 96.00 81 THR A O 1
ATOM 607 N N . PRO A 1 82 ? -9.119 -1.818 10.728 1.00 94.88 82 PRO A N 1
ATOM 608 C CA . PRO A 1 82 ? -10.372 -1.485 11.406 1.00 94.88 82 PRO A CA 1
ATOM 609 C C . PRO A 1 82 ? -11.418 -2.604 11.347 1.00 94.88 82 PRO A C 1
ATOM 611 O O . PRO A 1 82 ? -12.154 -2.787 12.316 1.00 94.88 82 PRO A O 1
ATOM 614 N N . ASP A 1 83 ? -11.432 -3.398 10.272 1.00 94.62 83 ASP A N 1
ATOM 615 C CA . ASP A 1 83 ? -12.336 -4.536 10.104 1.00 94.62 83 ASP A CA 1
ATOM 616 C C . ASP A 1 83 ? -11.568 -5.798 9.692 1.00 94.62 83 ASP A C 1
ATOM 618 O O . ASP A 1 83 ? -10.733 -5.781 8.793 1.00 94.62 83 ASP A O 1
ATOM 622 N N . ILE A 1 84 ? -11.874 -6.926 10.334 1.00 94.19 84 ILE A N 1
ATOM 623 C CA . ILE A 1 84 ? -11.211 -8.209 10.061 1.00 94.19 84 ILE A CA 1
ATOM 624 C C . ILE A 1 84 ? -11.329 -8.656 8.596 1.00 94.19 84 ILE A C 1
ATOM 626 O O . ILE A 1 84 ? -10.464 -9.383 8.116 1.00 94.19 84 ILE A O 1
ATOM 630 N N . ALA A 1 85 ? -12.371 -8.225 7.883 1.00 95.50 85 ALA A N 1
ATOM 631 C CA . ALA A 1 85 ? -12.612 -8.560 6.487 1.00 95.50 85 ALA A CA 1
ATOM 632 C C . ALA A 1 85 ? -11.515 -8.053 5.540 1.00 95.50 85 ALA A C 1
ATOM 634 O O . ALA A 1 85 ? -11.389 -8.602 4.449 1.00 95.50 85 ALA A O 1
ATOM 635 N N . ILE A 1 86 ? -10.727 -7.048 5.943 1.00 97.00 86 ILE A N 1
ATOM 636 C CA . ILE A 1 86 ? -9.651 -6.474 5.119 1.00 97.00 86 ILE A CA 1
ATOM 637 C C . ILE A 1 86 ? -8.241 -6.793 5.628 1.00 97.00 86 ILE A C 1
ATOM 639 O O . ILE A 1 86 ? -7.277 -6.330 5.025 1.00 97.00 86 ILE A O 1
ATOM 643 N N . ASP A 1 87 ? -8.083 -7.582 6.698 1.00 96.31 87 ASP A N 1
ATOM 644 C CA . ASP A 1 87 ? -6.753 -7.933 7.227 1.00 96.31 87 ASP A CA 1
ATOM 645 C C . ASP A 1 87 ? -5.875 -8.595 6.156 1.00 96.31 87 ASP A C 1
ATOM 647 O O . ASP A 1 87 ? -4.752 -8.151 5.908 1.00 96.31 87 ASP A O 1
ATOM 651 N N . ASP A 1 88 ? -6.400 -9.636 5.506 1.00 97.50 88 ASP A N 1
ATOM 652 C CA . ASP A 1 88 ? -5.671 -10.363 4.466 1.00 97.50 88 ASP A CA 1
ATOM 653 C C . ASP A 1 88 ? -5.500 -9.496 3.210 1.00 97.50 88 ASP A C 1
ATOM 655 O O . ASP A 1 88 ? -4.418 -9.455 2.641 1.00 97.50 88 ASP A O 1
ATOM 659 N N . THR A 1 89 ? -6.507 -8.699 2.841 1.00 98.12 89 THR A N 1
ATOM 660 C CA . THR A 1 89 ? -6.451 -7.789 1.684 1.00 98.12 89 THR A CA 1
ATOM 661 C C . THR A 1 89 ? -5.340 -6.745 1.820 1.00 98.12 89 THR A C 1
ATOM 663 O O . THR A 1 89 ? -4.571 -6.528 0.884 1.00 98.12 89 THR A O 1
ATOM 666 N N . VAL A 1 90 ? -5.221 -6.104 2.989 1.00 98.06 90 VAL A N 1
ATOM 667 C CA . VAL A 1 90 ? -4.154 -5.128 3.270 1.00 98.06 90 VAL A CA 1
ATOM 668 C C . VAL A 1 90 ? -2.795 -5.825 3.321 1.00 98.06 90 VAL A C 1
ATOM 670 O O . VAL A 1 90 ? -1.803 -5.280 2.840 1.00 98.06 90 VAL A O 1
ATOM 673 N N . LYS A 1 91 ? -2.733 -7.038 3.875 1.00 97.81 91 LYS A N 1
ATOM 674 C CA . LYS A 1 91 ? -1.501 -7.828 3.926 1.00 97.81 91 LYS A CA 1
ATOM 675 C C . LYS A 1 91 ? -1.007 -8.211 2.533 1.00 97.81 91 LYS A C 1
ATOM 677 O O . LYS A 1 91 ? 0.166 -7.984 2.248 1.00 97.81 91 LYS A O 1
ATOM 682 N N . ASP A 1 92 ? -1.887 -8.718 1.679 1.00 97.69 92 ASP A N 1
ATOM 683 C CA . ASP A 1 92 ? -1.569 -9.089 0.300 1.00 97.69 92 ASP A CA 1
ATOM 684 C C . ASP A 1 92 ? -1.117 -7.862 -0.499 1.00 97.69 92 ASP A C 1
ATOM 686 O O . ASP A 1 92 ? -0.120 -7.926 -1.217 1.00 97.69 92 ASP A O 1
ATOM 690 N N . TRP A 1 93 ? -1.776 -6.712 -0.304 1.00 98.00 93 TRP A N 1
ATOM 691 C CA . TRP A 1 93 ? -1.365 -5.455 -0.934 1.00 98.00 93 TRP A CA 1
ATOM 692 C C . TRP A 1 93 ? 0.064 -5.074 -0.538 1.00 98.00 93 TRP A C 1
ATOM 694 O O . TRP A 1 93 ? 0.878 -4.749 -1.403 1.00 98.00 93 TRP A O 1
ATOM 704 N N . VAL A 1 94 ? 0.395 -5.154 0.759 1.00 97.62 94 VAL A N 1
ATOM 705 C CA . VAL A 1 94 ? 1.748 -4.850 1.244 1.00 97.62 94 VAL A CA 1
ATOM 706 C C . VAL A 1 94 ? 2.765 -5.822 0.657 1.00 97.62 94 VAL A C 1
ATOM 708 O O . VAL A 1 94 ? 3.814 -5.373 0.208 1.00 97.62 94 VAL A O 1
ATOM 711 N N . THR A 1 95 ? 2.465 -7.121 0.620 1.00 96.00 95 THR A N 1
ATOM 712 C CA . THR A 1 95 ? 3.362 -8.130 0.044 1.00 96.00 95 THR A CA 1
ATOM 713 C C . THR A 1 95 ? 3.649 -7.852 -1.431 1.00 96.00 95 THR A C 1
ATOM 715 O O . THR A 1 95 ? 4.814 -7.761 -1.808 1.00 96.00 95 THR A O 1
ATOM 718 N N . ILE A 1 96 ? 2.619 -7.605 -2.245 1.00 95.38 96 ILE A N 1
ATOM 719 C CA . ILE A 1 96 ? 2.792 -7.292 -3.672 1.00 95.38 96 ILE A CA 1
ATOM 720 C C . ILE A 1 96 ? 3.616 -6.014 -3.858 1.00 95.38 96 ILE A C 1
ATOM 722 O O . ILE A 1 96 ? 4.522 -5.976 -4.693 1.00 95.38 96 ILE A O 1
ATOM 726 N N . ALA A 1 97 ? 3.325 -4.969 -3.076 1.00 95.56 97 ALA A N 1
ATOM 727 C CA . ALA A 1 97 ? 4.085 -3.727 -3.123 1.00 95.56 97 ALA A CA 1
ATOM 728 C C . ALA A 1 97 ? 5.560 -3.972 -2.765 1.00 95.56 97 ALA A C 1
ATOM 730 O O . ALA A 1 97 ? 6.462 -3.554 -3.492 1.00 95.56 97 ALA A O 1
ATOM 731 N N . GLU A 1 98 ? 5.831 -4.665 -1.659 1.00 95.19 98 GLU A N 1
ATOM 732 C CA . GLU A 1 98 ? 7.197 -4.964 -1.245 1.00 95.19 98 GLU A CA 1
ATOM 733 C C . GLU A 1 98 ? 7.959 -5.757 -2.304 1.00 95.19 98 GLU A C 1
ATOM 735 O O . GLU A 1 98 ? 9.070 -5.358 -2.649 1.00 95.19 98 GLU A O 1
ATOM 740 N N . ASP A 1 99 ? 7.371 -6.816 -2.850 1.00 94.00 99 ASP A N 1
ATOM 741 C CA . ASP A 1 99 ? 8.029 -7.688 -3.821 1.00 94.00 99 ASP A CA 1
ATOM 742 C C . ASP A 1 99 ? 8.316 -6.950 -5.136 1.00 94.00 99 ASP A C 1
ATOM 744 O O . ASP A 1 99 ? 9.459 -6.935 -5.609 1.00 94.00 99 ASP A O 1
ATOM 748 N N . ALA A 1 100 ? 7.326 -6.229 -5.678 1.00 93.44 100 ALA A N 1
ATOM 749 C CA . ALA A 1 100 ? 7.481 -5.474 -6.920 1.00 93.44 100 ALA A CA 1
ATOM 750 C C . ALA A 1 100 ? 8.587 -4.406 -6.821 1.00 93.44 100 ALA A C 1
ATOM 752 O O . ALA A 1 100 ? 9.423 -4.272 -7.723 1.00 93.44 100 ALA A O 1
ATOM 753 N N . PHE A 1 101 ? 8.631 -3.653 -5.715 1.00 94.25 101 PHE A N 1
ATOM 754 C CA . PHE A 1 101 ? 9.629 -2.598 -5.512 1.00 94.25 101 PHE A CA 1
ATOM 755 C C . PHE A 1 101 ? 10.968 -3.117 -4.963 1.00 94.25 101 PHE A C 1
ATOM 757 O O . PHE A 1 101 ? 11.990 -2.443 -5.119 1.00 94.25 101 PHE A O 1
ATOM 764 N N . PHE A 1 102 ? 11.013 -4.302 -4.352 1.00 93.62 102 PHE A N 1
ATOM 765 C CA . PHE A 1 102 ? 12.263 -4.935 -3.937 1.00 93.62 102 PHE A CA 1
ATOM 766 C C . PHE A 1 102 ? 13.049 -5.469 -5.136 1.00 93.62 102 PHE A C 1
ATOM 768 O O . PHE A 1 102 ? 14.245 -5.168 -5.246 1.00 93.62 102 PHE A O 1
ATOM 775 N N . GLU A 1 103 ? 12.393 -6.195 -6.042 1.00 90.00 103 GLU A N 1
ATOM 776 C CA . GLU A 1 103 ? 13.021 -6.761 -7.242 1.00 90.00 103 GLU A CA 1
ATOM 777 C C . GLU A 1 103 ? 13.339 -5.667 -8.275 1.00 90.00 103 GLU A C 1
ATOM 779 O O . GLU A 1 103 ? 14.510 -5.460 -8.599 1.00 90.00 103 GLU A O 1
ATOM 784 N N . CYS A 1 104 ? 12.341 -4.856 -8.652 1.00 88.44 104 CYS A N 1
ATOM 785 C CA . CYS A 1 104 ? 12.467 -3.653 -9.486 1.00 88.44 104 CYS A CA 1
ATOM 786 C C . CYS A 1 104 ? 13.311 -3.812 -10.780 1.00 88.44 104 CYS A C 1
ATOM 788 O O . CYS A 1 104 ? 14.484 -3.406 -10.809 1.00 88.44 104 CYS A O 1
ATOM 790 N N . PRO A 1 105 ? 12.711 -4.285 -11.890 1.00 82.12 105 PRO A N 1
ATOM 791 C CA . PRO A 1 105 ? 11.334 -4.783 -12.006 1.00 82.12 105 PRO A CA 1
ATOM 792 C C . PRO A 1 105 ? 11.175 -6.178 -11.369 1.00 82.12 105 PRO A C 1
ATOM 794 O O . PRO A 1 105 ? 12.187 -6.844 -11.157 1.00 82.12 105 PRO A O 1
ATOM 797 N N . PRO A 1 106 ? 9.944 -6.620 -11.046 1.00 77.69 106 PRO A N 1
ATOM 798 C CA . PRO A 1 106 ? 9.702 -7.998 -10.659 1.00 77.69 106 PRO A CA 1
ATOM 799 C C . PRO A 1 106 ? 10.134 -8.937 -11.791 1.00 77.69 106 PRO A C 1
ATOM 801 O O . PRO A 1 106 ? 9.907 -8.655 -12.967 1.00 77.69 106 PRO A O 1
ATOM 804 N N . ASP A 1 107 ? 10.800 -10.020 -11.410 1.00 72.31 107 ASP A N 1
ATOM 805 C CA . ASP A 1 107 ? 11.332 -11.086 -12.270 1.00 72.31 107 ASP A CA 1
ATOM 806 C C . ASP A 1 107 ? 10.839 -12.462 -11.780 1.00 72.31 107 ASP A C 1
ATOM 808 O O . ASP A 1 107 ? 11.467 -13.496 -12.010 1.00 72.31 107 ASP A O 1
ATOM 812 N N . ASN A 1 108 ? 9.720 -12.479 -11.050 1.00 69.31 108 ASN A N 1
ATOM 813 C CA . ASN A 1 108 ? 9.111 -13.690 -10.521 1.00 69.31 108 ASN A CA 1
ATOM 814 C C . ASN A 1 108 ? 7.793 -14.035 -11.233 1.00 69.31 108 ASN A C 1
ATOM 816 O O . ASN A 1 108 ? 7.042 -13.170 -11.689 1.00 69.31 108 ASN A O 1
ATOM 820 N N . ASP A 1 109 ? 7.513 -15.338 -11.308 1.00 74.38 109 ASP A N 1
ATOM 821 C CA . ASP A 1 109 ? 6.320 -15.883 -11.971 1.00 74.38 109 ASP A CA 1
ATOM 822 C C . ASP A 1 109 ? 5.008 -15.531 -11.240 1.00 74.38 109 ASP A C 1
ATOM 824 O O . ASP A 1 109 ? 3.926 -15.738 -11.788 1.00 74.38 109 ASP A O 1
ATOM 828 N N . GLU A 1 110 ? 5.088 -15.044 -9.998 1.00 73.94 110 GLU A N 1
ATOM 829 C CA . GLU A 1 110 ? 3.934 -14.761 -9.139 1.00 73.94 110 GLU A CA 1
ATOM 830 C C . GLU A 1 110 ? 3.295 -13.405 -9.463 1.00 73.94 110 GLU A C 1
ATOM 832 O O . GLU A 1 110 ? 2.074 -13.312 -9.572 1.00 73.94 110 GLU A O 1
ATOM 837 N N . ILE A 1 111 ? 4.115 -12.372 -9.677 1.00 75.94 111 ILE A N 1
ATOM 838 C CA . ILE A 1 111 ? 3.664 -11.007 -9.978 1.00 75.94 111 ILE A CA 1
ATOM 839 C C . ILE A 1 111 ? 3.656 -10.740 -11.488 1.00 75.94 111 ILE A C 1
ATOM 841 O O . ILE A 1 111 ? 2.829 -9.970 -11.973 1.00 75.94 111 ILE A O 1
ATOM 845 N N . GLY A 1 112 ? 4.545 -11.379 -12.254 1.00 84.38 112 GLY A N 1
ATOM 846 C CA . GLY A 1 112 ? 4.653 -11.161 -13.695 1.00 84.38 112 GLY A CA 1
ATOM 847 C C . GLY A 1 112 ? 5.346 -9.838 -14.029 1.00 84.38 112 GLY A C 1
ATOM 848 O O . GLY A 1 112 ? 6.566 -9.801 -14.158 1.00 84.38 112 GLY A O 1
ATOM 849 N N . SER A 1 113 ? 4.586 -8.753 -14.211 1.00 89.38 113 SER A N 1
ATOM 850 C CA . SER A 1 113 ? 5.104 -7.431 -14.615 1.00 89.38 113 SER A CA 1
ATOM 851 C C . SER A 1 113 ? 4.797 -6.312 -13.610 1.00 89.38 113 SER A C 1
ATOM 853 O O . SER A 1 113 ? 3.984 -6.473 -12.700 1.00 89.38 113 SER A O 1
ATOM 855 N N . PHE A 1 114 ? 5.415 -5.132 -13.783 1.00 90.81 114 PHE A N 1
ATOM 856 C CA . PHE A 1 114 ? 5.083 -3.950 -12.971 1.00 90.81 114 PHE A CA 1
ATOM 857 C C . PHE A 1 114 ? 3.625 -3.529 -13.196 1.00 90.81 114 PHE A C 1
ATOM 859 O O . PHE A 1 114 ? 2.924 -3.185 -12.246 1.00 90.81 114 PHE A O 1
ATOM 866 N N . SER A 1 115 ? 3.150 -3.596 -14.445 1.00 92.81 115 SER A N 1
ATOM 867 C CA . SER A 1 115 ? 1.736 -3.397 -14.781 1.00 92.81 115 SER A CA 1
ATOM 868 C C . SER A 1 115 ? 0.802 -4.322 -14.004 1.00 92.81 115 SER A C 1
ATOM 870 O O . SER A 1 115 ? -0.205 -3.856 -13.468 1.00 92.81 115 SER A O 1
ATOM 872 N N . ASP A 1 116 ? 1.134 -5.611 -13.929 1.00 93.31 116 ASP A N 1
ATOM 873 C CA . ASP A 1 116 ? 0.307 -6.608 -13.246 1.00 93.31 116 ASP A CA 1
ATOM 874 C C . ASP A 1 116 ? 0.286 -6.357 -11.731 1.00 93.31 116 ASP A C 1
ATOM 876 O O . ASP A 1 116 ? -0.790 -6.327 -11.131 1.00 93.31 116 ASP A O 1
ATOM 880 N N . ALA A 1 117 ? 1.443 -6.035 -11.137 1.00 94.12 117 ALA A N 1
ATOM 881 C CA . ALA A 1 117 ? 1.540 -5.624 -9.735 1.00 94.12 117 ALA A CA 1
ATOM 882 C C . ALA A 1 117 ? 0.632 -4.422 -9.424 1.00 94.12 117 ALA A C 1
ATOM 884 O O . ALA A 1 117 ? -0.126 -4.434 -8.455 1.00 94.12 117 ALA A O 1
ATOM 885 N N . TYR A 1 118 ? 0.674 -3.380 -10.262 1.00 95.19 118 TYR A N 1
ATOM 886 C CA . TYR A 1 118 ? -0.164 -2.188 -10.095 1.00 95.19 118 TYR A CA 1
ATOM 887 C C . TYR A 1 118 ? -1.651 -2.487 -10.269 1.00 95.19 118 TYR A C 1
ATOM 889 O O . TYR A 1 118 ? -2.477 -1.938 -9.538 1.00 95.19 118 TYR A O 1
ATOM 897 N N . ALA A 1 119 ? -2.006 -3.330 -11.240 1.00 95.38 119 ALA A N 1
ATOM 898 C CA . ALA A 1 119 ? -3.390 -3.721 -11.465 1.00 95.38 119 ALA A CA 1
ATOM 899 C C . ALA A 1 119 ? -3.962 -4.457 -10.247 1.00 95.38 119 ALA A C 1
ATOM 901 O O . ALA A 1 119 ? -5.099 -4.184 -9.848 1.00 95.38 119 ALA A O 1
ATOM 902 N N . GLU A 1 120 ? -3.162 -5.332 -9.641 1.00 96.19 120 GLU A N 1
ATOM 903 C CA . GLU A 1 120 ? -3.564 -6.104 -8.472 1.00 96.19 120 GLU A CA 1
ATOM 904 C C . GLU A 1 120 ? -3.621 -5.251 -7.201 1.00 96.19 120 GLU A C 1
ATOM 906 O O . GLU A 1 120 ? -4.630 -5.280 -6.494 1.00 96.19 120 GLU A O 1
ATOM 911 N N . MET A 1 121 ? -2.625 -4.390 -6.962 1.00 96.94 121 MET A N 1
ATOM 912 C CA . MET A 1 121 ? -2.676 -3.405 -5.874 1.00 96.94 121 MET A CA 1
ATOM 913 C C . MET A 1 121 ? -3.935 -2.528 -5.969 1.00 96.94 121 MET A C 1
ATOM 915 O O . MET A 1 121 ? -4.658 -2.374 -4.988 1.00 96.94 121 MET A O 1
ATOM 919 N N . LEU A 1 122 ? -4.284 -2.040 -7.165 1.00 97.25 122 LEU A N 1
ATOM 920 C CA . LEU A 1 122 ? -5.495 -1.238 -7.371 1.00 97.25 122 LEU A CA 1
ATOM 921 C C . LEU A 1 122 ? -6.794 -2.050 -7.208 1.00 97.25 122 LEU A C 1
ATOM 923 O O . LEU A 1 122 ? -7.853 -1.497 -6.892 1.00 97.25 122 LEU A O 1
ATOM 927 N N . ARG A 1 123 ? -6.777 -3.359 -7.481 1.00 97.56 123 ARG A N 1
ATOM 928 C CA . ARG A 1 123 ? -7.915 -4.243 -7.181 1.00 97.56 123 ARG A CA 1
ATOM 929 C C . ARG A 1 123 ? -8.118 -4.335 -5.668 1.00 97.56 123 ARG A C 1
ATOM 931 O O . ARG A 1 123 ? -9.237 -4.112 -5.213 1.00 97.56 123 ARG A O 1
ATOM 938 N N . LEU A 1 124 ? -7.048 -4.590 -4.917 1.00 98.25 124 LEU A N 1
ATOM 939 C CA . LEU A 1 124 ? -7.069 -4.704 -3.457 1.00 98.25 124 LEU A CA 1
ATOM 940 C C . LEU A 1 124 ? -7.437 -3.376 -2.775 1.00 98.25 124 LEU A C 1
ATOM 942 O O . LEU A 1 124 ? -8.251 -3.370 -1.857 1.00 98.25 124 LEU A O 1
ATOM 946 N N . GLU A 1 125 ? -6.937 -2.238 -3.266 1.00 97.88 125 GLU A N 1
ATOM 947 C CA . GLU A 1 125 ? -7.327 -0.906 -2.773 1.00 97.88 125 GLU A CA 1
ATOM 948 C C . GLU A 1 125 ? -8.834 -0.663 -2.876 1.00 97.88 125 GLU A C 1
ATOM 950 O O . GLU A 1 125 ? -9.447 -0.139 -1.944 1.00 97.88 125 GLU A O 1
ATOM 955 N N . ARG A 1 126 ? -9.456 -1.098 -3.977 1.00 97.62 126 ARG A N 1
ATOM 956 C CA . ARG A 1 126 ? -10.912 -1.000 -4.152 1.00 97.62 126 ARG A CA 1
ATOM 957 C C . ARG A 1 126 ? -11.675 -1.920 -3.204 1.00 97.62 126 ARG A C 1
ATOM 959 O O . ARG A 1 126 ? -12.759 -1.558 -2.762 1.00 97.62 126 ARG A O 1
ATOM 966 N N . GLU A 1 127 ? -11.137 -3.091 -2.880 1.00 96.75 127 GLU A N 1
ATOM 967 C CA . GLU A 1 127 ? -11.744 -3.991 -1.891 1.00 96.75 127 GLU A CA 1
ATOM 968 C C . GLU A 1 127 ? -11.698 -3.397 -0.485 1.00 96.75 127 GLU A C 1
ATOM 970 O O . GLU A 1 127 ? -12.710 -3.428 0.217 1.00 96.75 127 GLU A O 1
ATOM 975 N N . VAL A 1 128 ? -10.578 -2.767 -0.118 1.00 97.19 128 VAL A N 1
ATOM 976 C CA . VAL A 1 128 ? -10.473 -1.991 1.123 1.00 97.19 128 VAL A CA 1
ATOM 977 C C . VAL A 1 128 ? -11.508 -0.865 1.132 1.00 97.19 128 VAL A C 1
ATOM 979 O O . VAL A 1 128 ? -12.299 -0.776 2.068 1.00 97.19 128 VAL A O 1
ATOM 982 N N . GLU A 1 129 ? -11.565 -0.044 0.079 1.00 95.81 129 GLU A N 1
ATOM 983 C CA . GLU A 1 129 ? -12.507 1.081 -0.022 1.00 95.81 129 GLU A CA 1
ATOM 984 C C . GLU A 1 129 ? -13.970 0.643 0.165 1.00 95.81 129 GLU A C 1
ATOM 986 O O . GLU A 1 129 ? -14.721 1.292 0.897 1.00 95.81 129 GLU A O 1
ATOM 991 N N . LEU A 1 130 ? -14.373 -0.480 -0.441 1.00 94.00 130 LEU A N 1
ATOM 992 C CA . LEU A 1 130 ? -15.730 -1.017 -0.306 1.00 94.00 130 LEU A CA 1
ATOM 993 C C . LEU A 1 130 ? -16.095 -1.319 1.151 1.00 94.00 130 LEU A C 1
ATOM 995 O O . LEU A 1 130 ? -17.203 -0.986 1.576 1.00 94.00 130 LEU A O 1
ATOM 999 N N . VAL A 1 131 ? -15.177 -1.912 1.917 1.00 92.38 131 VAL A N 1
ATOM 1000 C CA . VAL A 1 131 ? -15.409 -2.213 3.336 1.00 92.38 131 VAL A CA 1
ATOM 1001 C C . VAL A 1 131 ? -15.447 -0.928 4.160 1.00 92.38 131 VAL A C 1
ATOM 1003 O O . VAL A 1 131 ? -16.391 -0.722 4.923 1.00 92.38 131 VAL A O 1
ATOM 1006 N N . LEU A 1 132 ? -14.507 -0.003 3.935 1.00 90.62 132 LEU A N 1
ATOM 1007 C CA . LEU A 1 132 ? -14.471 1.265 4.671 1.00 90.62 132 LEU A CA 1
ATOM 1008 C C . LEU A 1 132 ? -15.759 2.084 4.494 1.00 90.62 132 LEU A C 1
ATOM 1010 O O . LEU A 1 132 ? -16.224 2.699 5.450 1.00 90.62 132 LEU A O 1
ATOM 1014 N N . VAL A 1 133 ? -16.357 2.092 3.297 1.00 88.62 133 VAL A N 1
ATOM 1015 C CA . VAL A 1 133 ? -17.632 2.789 3.038 1.00 88.62 133 VAL A CA 1
ATOM 1016 C C . VAL A 1 133 ? -18.808 2.107 3.741 1.00 88.62 133 VAL A C 1
ATOM 1018 O O . VAL A 1 133 ? -19.725 2.789 4.202 1.00 88.62 133 VAL A O 1
ATOM 1021 N N . MET A 1 134 ? -18.806 0.775 3.826 1.00 80.44 134 MET A N 1
ATOM 1022 C CA . MET A 1 134 ? -19.868 0.019 4.497 1.00 80.44 134 MET A CA 1
ATOM 1023 C C . MET A 1 134 ? -19.878 0.229 6.016 1.00 80.44 134 MET A C 1
ATOM 1025 O O . MET A 1 134 ? -20.958 0.228 6.611 1.00 80.44 134 MET A O 1
ATOM 1029 N N . ASP A 1 135 ? -18.709 0.461 6.614 1.00 72.44 135 ASP A N 1
ATOM 1030 C CA . ASP A 1 135 ? -18.539 0.600 8.065 1.00 72.44 135 ASP A CA 1
ATOM 1031 C C . ASP A 1 135 ? -18.702 2.033 8.593 1.00 72.44 135 ASP A C 1
ATOM 1033 O O . ASP A 1 135 ? -18.722 2.255 9.809 1.00 72.44 135 ASP A O 1
ATOM 1037 N N . GLN A 1 136 ? -18.864 3.032 7.719 1.00 67.69 136 GLN A N 1
ATOM 1038 C CA . GLN A 1 136 ? -19.122 4.400 8.166 1.00 67.69 136 GLN A CA 1
ATOM 1039 C C . GLN A 1 136 ? -20.553 4.552 8.724 1.00 67.69 136 GLN A C 1
ATOM 1041 O O . GLN A 1 136 ? -21.530 4.198 8.054 1.00 67.69 136 GLN A O 1
ATOM 1046 N N . PRO A 1 137 ? -20.724 5.110 9.940 1.00 58.41 137 PRO A N 1
ATOM 1047 C CA . PRO A 1 137 ? -22.049 5.399 10.474 1.00 58.41 137 PRO A CA 1
ATOM 1048 C C . PRO A 1 137 ? -22.751 6.455 9.605 1.00 58.41 137 PRO A C 1
ATOM 1050 O O . PRO A 1 137 ? -22.169 7.493 9.291 1.00 58.41 137 PRO A O 1
ATOM 1053 N N . LYS A 1 138 ? -24.002 6.169 9.220 1.00 45.88 138 LYS A N 1
ATOM 1054 C CA . LYS A 1 138 ? -24.880 7.086 8.471 1.00 45.88 138 LYS A CA 1
ATOM 1055 C C . LYS A 1 138 ? -25.253 8.335 9.260 1.00 45.88 138 LYS A C 1
ATOM 1057 O O . LYS A 1 138 ? -25.498 8.207 10.481 1.00 45.88 138 LYS A O 1
#

Sequence (138 aa):
MPYRRTLVAKYASVLGLLVTIALVISACATVRPTVAEWQPAWEAITGAIPPLSTVGENPPRPVCDRVLAAVRTGQADLFPTPDIAIDDTVKDWVTIAEDAFFECPPDNDEIGSFSDAYAEMLRLEREVELVLVMDQPK

Organism: NCBI:txid652676

Radius of gyration: 25.58 Å; chains: 1; bounding box: 41×38×93 Å

Secondary structure (DSSP, 8-state):
-----SSSTTTHHHHHHHHHHHHHGGG---PPPPHHHHHHHHHHHHTTS--HHHH-SS--HHHHHHHHHHHHHHGGGG-S-SSGGGHHHHHHHHHHHHHHHHHSS--STTT-SHHHHHHHHHHHHHHHHHHHHHTS--

Foldseek 3Di:
DDDDPDDPPPPVVPVVVVVVVVVVVPPPPPQADACVQQVVLVCQLVVLQDDCVVQPQAGDLVSLVSNLVSLVVSVVSPPPHNDPQLNVLSVVLSVLSNQCSVVRNRPDPPQPTPVSSNVSNVVSVVVVVVVNVVPDDD

pLDDT: mean 82.55, std 19.44, range [40.62, 98.25]